Protein AF-A0A061H1B3-F1 (afdb_monomer)

Radius of gyration: 16.64 Å; Cα contacts (8 Å, |Δi|>4): 171; chains: 1; bounding box: 38×41×40 Å

Organism: NCBI:txid1277687

Foldseek 3Di:
DAAEQAAWLFLVSLVVQLVQLLVLCVVPPPDPSSDYHYLYDFLVQCVCLAPPNHDPVCVQLVPQKAFDDPVRLVSLVVCLVCLVVRPSDDPVRSVVSNVRSVSCNVSRIIGGLVSQQSNQVVNVVVVDPPDDPDPDDDGGPRVSSVVSVVVVVVVD

Sequence (156 aa):
MRVLALVDGDPFGIDIWRTYQRQLYAALGDQELGRIEWLGLRPDDYRAALPGRGDPGLVEERRGLLPLSHAERQKAVKLLRGLDDEEHMSEPQRRDVRLQLSKLLLCGHKAEIEWLEDAGPVLERHGDDHGEEGGGEGGGLVGYLRARMMRRRGDA

Solvent-accessible surface area (backbone atoms only — not comparable to full-atom values): 9050 Å² total; per-residue (Å²): 117,85,44,75,39,78,33,33,25,44,54,62,30,52,47,51,54,51,50,52,29,45,52,37,22,74,75,57,44,93,43,83,69,27,52,61,45,83,67,33,53,46,58,76,77,53,45,61,47,36,90,96,67,42,66,87,87,47,66,74,56,37,63,61,60,41,72,59,49,72,68,47,51,52,47,33,54,53,52,59,72,54,45,87,77,43,80,75,48,55,71,70,54,46,51,50,52,48,51,49,47,51,44,32,66,71,70,40,46,29,36,50,63,70,32,30,67,73,36,27,73,62,62,52,70,78,67,58,94,63,92,70,97,71,90,76,91,42,71,14,56,65,30,52,51,50,52,60,57,50,63,61,60,75,80,109

pLDDT: mean 79.54, std 17.95, range [36.47, 98.25]

Mean predicted aligned error: 8.48 Å

Secondary structure (DSSP, 8-state):
--EEE---BSHHHHHHHHHHHHHHHHHHTTSGGG-EEE-S--TTTTGGGSTTTS-TT-SGGGTTEEEPPHHHHHHHHHHHHTSTT-TTS-HHHHHHHHHHHHHHHHH-EEE-TTHHHH-HHHHHTTT-SS-----SS-TTHHHHHHHHHHHTTTT-

InterPro domains:
  IPR002815 Spo11/DNA topoisomerase VI subunit A [PTHR10848] (1-119)
  IPR034136 Topoisomerase 6 subunit A/Spo11, TOPRIM domain [PF21180] (3-118)
  IPR036078 Spo11/DNA topoisomerase VI subunit A superfamily [SSF56726] (3-120)

Nearest PDB structures (foldseek):
  2q9q-assembly2_F  TM=3.361E-01  e=1.026E+00  Homo sapiens
  2e9x-assembly1_D  TM=3.377E-01  e=9.121E-01  Homo sapiens

Structure (mmCIF, N/CA/C/O backbone):
data_AF-A0A061H1B3-F1
#
_entry.id   AF-A0A061H1B3-F1
#
loop_
_atom_site.group_PDB
_atom_site.id
_atom_site.type_symbol
_atom_site.label_atom_id
_atom_site.label_alt_id
_atom_site.label_comp_id
_atom_site.label_asym_id
_atom_site.label_entity_id
_atom_site.label_seq_id
_atom_site.pdbx_PDB_ins_code
_atom_site.Cartn_x
_atom_site.Cartn_y
_atom_site.Cartn_z
_atom_site.occupancy
_atom_site.B_iso_or_equiv
_atom_site.auth_seq_id
_atom_site.auth_comp_id
_atom_site.auth_asym_id
_atom_site.auth_atom_id
_atom_site.pdbx_PDB_model_num
ATOM 1 N N . MET A 1 1 ? -12.569 -16.747 10.856 1.00 67.19 1 MET A N 1
ATOM 2 C CA . MET A 1 1 ? -12.505 -16.469 9.406 1.00 67.19 1 MET A CA 1
ATOM 3 C C . MET A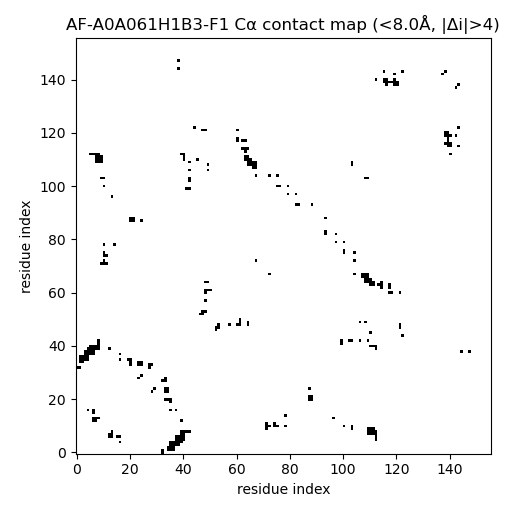 1 1 ? -11.395 -15.461 9.184 1.00 67.19 1 MET A C 1
ATOM 5 O O . MET A 1 1 ? -11.354 -14.488 9.920 1.00 67.19 1 MET A O 1
ATOM 9 N N . ARG A 1 2 ? -10.479 -15.716 8.245 1.00 76.06 2 ARG A N 1
ATOM 10 C CA . ARG A 1 2 ? -9.451 -14.741 7.859 1.00 76.06 2 ARG A CA 1
ATOM 11 C C . ARG A 1 2 ? -9.914 -14.011 6.609 1.00 76.06 2 ARG A C 1
ATOM 13 O O . ARG A 1 2 ? -10.384 -14.662 5.678 1.00 76.06 2 ARG A O 1
ATOM 20 N N . VAL A 1 3 ? -9.780 -12.691 6.601 1.00 85.56 3 VAL A N 1
ATOM 21 C CA . VAL A 1 3 ? -10.078 -11.858 5.435 1.00 85.56 3 VAL A CA 1
ATOM 22 C C . VAL A 1 3 ? -8.757 -11.338 4.893 1.00 85.56 3 VAL A C 1
ATOM 24 O O . VAL A 1 3 ? -7.964 -10.763 5.635 1.00 85.56 3 VAL A O 1
ATOM 27 N N . LEU A 1 4 ? -8.506 -11.571 3.609 1.00 89.12 4 LEU A N 1
ATOM 28 C CA . LEU A 1 4 ? -7.301 -11.119 2.921 1.00 89.12 4 LEU A CA 1
ATOM 29 C C . LEU A 1 4 ? -7.699 -10.046 1.909 1.00 89.12 4 LEU A C 1
ATOM 31 O O . LEU A 1 4 ? -8.663 -10.232 1.170 1.00 89.12 4 LEU A O 1
ATOM 35 N N . ALA A 1 5 ? -6.955 -8.945 1.864 1.00 92.06 5 ALA A N 1
ATOM 36 C CA . ALA A 1 5 ? -7.165 -7.878 0.893 1.00 92.06 5 ALA A CA 1
ATOM 37 C C . ALA A 1 5 ? -6.043 -7.864 -0.144 1.00 92.06 5 ALA A C 1
ATOM 39 O O . ALA A 1 5 ? -4.897 -7.542 0.180 1.00 92.06 5 ALA A O 1
ATOM 40 N N . LEU A 1 6 ? -6.393 -8.183 -1.387 1.00 93.50 6 LEU A N 1
ATOM 41 C CA . LEU A 1 6 ? -5.575 -7.937 -2.569 1.00 93.50 6 LEU A CA 1
ATOM 42 C C . LEU A 1 6 ? -5.984 -6.569 -3.132 1.00 93.50 6 LEU A C 1
ATOM 44 O O . LEU A 1 6 ? -7.145 -6.376 -3.477 1.00 93.50 6 LEU A O 1
ATOM 48 N N . VAL A 1 7 ? -5.051 -5.620 -3.136 1.00 94.94 7 VAL A N 1
ATOM 49 C CA . VAL A 1 7 ? -5.246 -4.231 -3.587 1.00 94.94 7 VAL A CA 1
ATOM 50 C C . VAL A 1 7 ? -4.014 -3.767 -4.362 1.00 94.94 7 VAL A C 1
ATOM 52 O O . VAL A 1 7 ? -2.931 -4.340 -4.179 1.00 94.94 7 VAL A O 1
ATOM 55 N N . ASP A 1 8 ? -4.186 -2.731 -5.178 1.00 95.19 8 ASP A N 1
ATOM 56 C CA . ASP A 1 8 ? -3.110 -2.104 -5.944 1.00 95.19 8 ASP A CA 1
ATOM 57 C C . ASP A 1 8 ? -2.003 -1.550 -5.041 1.00 95.19 8 ASP A C 1
ATOM 59 O O . ASP A 1 8 ? -2.209 -1.198 -3.871 1.00 95.19 8 ASP A O 1
ATOM 63 N N . GLY A 1 9 ? -0.804 -1.461 -5.610 1.00 94.75 9 GLY A N 1
ATOM 64 C CA . GLY A 1 9 ? 0.395 -0.915 -4.988 1.00 94.75 9 GLY A CA 1
ATOM 65 C C . GLY A 1 9 ? 0.406 0.606 -5.050 1.00 94.75 9 GLY A C 1
ATOM 66 O O . GLY A 1 9 ? 1.357 1.200 -5.560 1.00 94.75 9 GLY A O 1
ATOM 67 N N . ASP A 1 10 ? -0.661 1.241 -4.571 1.00 96.94 10 ASP A N 1
ATOM 68 C CA . ASP A 1 10 ? -0.843 2.685 -4.628 1.00 96.94 10 ASP A CA 1
ATOM 69 C C . ASP A 1 10 ? -1.548 3.247 -3.371 1.00 96.94 10 ASP A C 1
ATOM 71 O O . ASP A 1 10 ? -1.994 2.501 -2.490 1.00 96.94 10 ASP A O 1
ATOM 75 N N . PRO A 1 11 ? -1.626 4.582 -3.215 1.00 97.88 11 PRO A N 1
ATOM 76 C CA . PRO A 1 11 ? -2.266 5.183 -2.046 1.00 97.88 11 PRO A CA 1
ATOM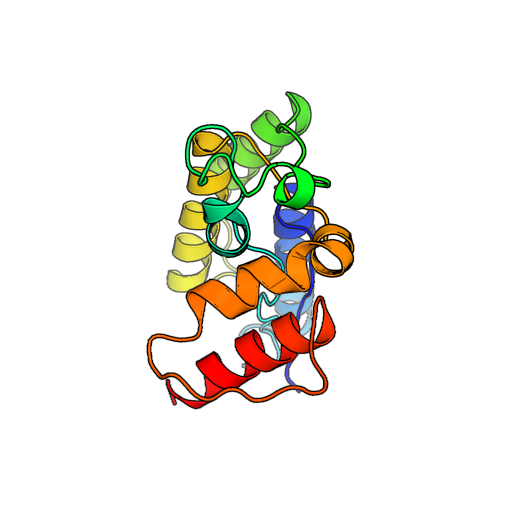 77 C C . PRO A 1 11 ? -3.773 4.901 -1.935 1.00 97.88 11 PRO A C 1
ATOM 79 O O . PRO A 1 11 ? -4.309 4.960 -0.827 1.00 97.88 11 PRO A O 1
ATOM 82 N N . PHE A 1 12 ? -4.468 4.630 -3.041 1.00 97.38 12 PHE A N 1
ATOM 83 C CA . PHE A 1 12 ? -5.893 4.305 -3.036 1.00 97.38 12 PHE A CA 1
ATOM 84 C C . PHE A 1 12 ? -6.133 2.859 -2.601 1.00 97.38 12 PHE A C 1
ATOM 86 O O . PHE A 1 12 ? -6.989 2.644 -1.744 1.00 97.38 12 PHE A O 1
ATOM 93 N N . GLY A 1 13 ? -5.335 1.899 -3.068 1.00 96.62 13 GLY A N 1
ATOM 94 C CA . GLY A 1 13 ? -5.363 0.513 -2.600 1.00 96.62 13 GLY A CA 1
ATOM 95 C C . GLY A 1 13 ? -5.155 0.415 -1.085 1.00 96.62 13 GLY A C 1
ATOM 96 O O . GLY A 1 13 ? -5.921 -0.250 -0.380 1.00 96.62 13 GLY A O 1
ATOM 97 N N . ILE A 1 14 ? -4.196 1.179 -0.550 1.00 95.75 14 ILE A N 1
ATOM 98 C CA . ILE A 1 14 ? -3.970 1.297 0.901 1.00 95.75 14 ILE A CA 1
ATOM 99 C C . ILE A 1 14 ? -5.204 1.857 1.621 1.00 95.75 14 ILE A C 1
ATOM 101 O O . ILE A 1 14 ? -5.581 1.361 2.684 1.00 95.75 14 ILE A O 1
ATOM 105 N N . ASP A 1 15 ? -5.832 2.895 1.071 1.00 96.62 15 ASP A N 1
ATOM 106 C CA . ASP A 1 15 ? -7.018 3.517 1.667 1.00 96.62 15 ASP A CA 1
ATOM 107 C C . ASP A 1 15 ? -8.253 2.606 1.630 1.00 96.62 15 ASP A C 1
ATOM 109 O O . ASP A 1 15 ? -9.042 2.604 2.578 1.00 96.62 15 ASP A O 1
ATOM 113 N N . ILE A 1 16 ? -8.401 1.796 0.577 1.00 95.81 16 ILE A N 1
ATOM 114 C CA . ILE A 1 16 ? -9.434 0.760 0.476 1.00 95.81 16 ILE A CA 1
ATOM 115 C C . ILE A 1 16 ? -9.250 -0.244 1.613 1.00 95.81 16 ILE A C 1
ATOM 117 O O . ILE A 1 16 ? -10.173 -0.437 2.408 1.00 95.81 16 ILE A O 1
ATOM 121 N N . TRP A 1 17 ? -8.053 -0.824 1.752 1.00 94.81 17 TRP A N 1
ATOM 122 C CA . TRP A 1 17 ? -7.762 -1.771 2.833 1.00 94.81 17 TRP A CA 1
ATOM 123 C C . TRP A 1 17 ? -8.037 -1.160 4.216 1.00 94.81 17 TRP A C 1
ATOM 125 O O . TRP A 1 17 ? -8.751 -1.763 5.021 1.00 94.81 17 TRP A O 1
ATOM 135 N N . ARG A 1 18 ? -7.560 0.068 4.468 1.00 93.06 18 ARG A N 1
ATOM 136 C CA . ARG A 1 18 ? -7.817 0.801 5.723 1.00 93.06 18 ARG A CA 1
ATOM 137 C C . ARG A 1 18 ? -9.304 1.009 5.979 1.00 93.06 18 ARG A C 1
ATOM 139 O O . ARG A 1 18 ? -9.773 0.835 7.098 1.00 93.06 18 ARG A O 1
ATOM 146 N N . THR A 1 19 ? -10.057 1.390 4.952 1.00 93.62 19 THR A N 1
ATOM 147 C CA . THR A 1 19 ? -11.490 1.662 5.085 1.00 93.62 19 THR A CA 1
ATOM 148 C C . THR A 1 19 ? -12.257 0.405 5.469 1.00 93.62 19 THR A C 1
ATOM 150 O O . THR A 1 19 ? -13.073 0.461 6.390 1.00 93.62 19 THR A O 1
ATOM 153 N N . TYR A 1 20 ? -11.962 -0.730 4.835 1.00 91.62 20 TYR A N 1
ATOM 154 C CA . TYR A 1 20 ? -12.569 -2.004 5.215 1.00 91.62 20 TYR A CA 1
ATOM 155 C C . TYR A 1 20 ? -12.128 -2.456 6.611 1.00 91.62 20 TYR A C 1
ATOM 157 O O . TYR A 1 20 ? -12.967 -2.910 7.385 1.00 91.62 20 TYR A O 1
ATOM 165 N N . GLN A 1 21 ? -10.854 -2.275 6.973 1.00 90.38 21 GLN A N 1
ATOM 166 C CA . GLN A 1 21 ? -10.358 -2.579 8.318 1.00 90.38 21 GLN A CA 1
ATOM 167 C C . GLN A 1 21 ? -11.116 -1.767 9.383 1.00 90.38 21 GLN A C 1
ATOM 169 O O . GLN A 1 21 ? -11.567 -2.330 10.380 1.00 90.38 21 GLN A O 1
ATOM 174 N N . ARG A 1 22 ? -11.325 -0.465 9.149 1.00 90.56 22 ARG A N 1
ATOM 175 C CA . ARG A 1 22 ? -12.107 0.415 10.031 1.00 90.56 22 ARG A CA 1
ATOM 176 C C . ARG A 1 22 ? -13.557 -0.036 10.166 1.00 90.56 22 ARG A C 1
ATOM 178 O O . ARG A 1 22 ? -14.087 -0.064 11.271 1.00 90.56 22 ARG A O 1
ATOM 185 N N . GLN A 1 23 ? -14.209 -0.369 9.053 1.00 90.06 23 GLN A N 1
ATOM 186 C CA . GLN A 1 23 ? -15.605 -0.818 9.060 1.00 90.06 23 GLN A CA 1
ATOM 187 C C . GLN A 1 23 ? -15.767 -2.158 9.778 1.00 90.06 23 GLN A C 1
ATOM 189 O O . GLN A 1 23 ? -16.705 -2.329 10.554 1.00 90.06 23 GLN A O 1
ATOM 194 N N . LEU A 1 24 ? -14.836 -3.087 9.560 1.00 87.31 24 LEU A N 1
ATOM 195 C CA . LEU A 1 24 ? -14.852 -4.385 10.217 1.00 87.31 24 LEU A CA 1
ATOM 196 C C . LEU A 1 24 ? -14.623 -4.247 11.727 1.00 87.31 24 LEU A C 1
ATOM 198 O O . LEU A 1 24 ? -15.355 -4.851 12.506 1.00 87.31 24 LEU A O 1
ATOM 202 N N . TYR A 1 25 ? -13.679 -3.395 12.138 1.00 85.56 25 TYR A N 1
ATOM 203 C CA . TYR A 1 25 ? -13.473 -3.047 13.545 1.00 85.56 25 TYR A CA 1
ATOM 204 C C . TYR A 1 25 ? -14.723 -2.412 14.168 1.00 85.56 25 TYR A C 1
ATOM 206 O O . TYR A 1 25 ? -15.131 -2.798 15.257 1.00 85.56 25 TYR A O 1
ATOM 214 N N . ALA A 1 26 ? -15.390 -1.490 13.467 1.00 87.62 26 ALA A N 1
ATOM 215 C CA . ALA A 1 26 ? -16.629 -0.885 13.956 1.00 87.62 26 ALA A CA 1
ATOM 216 C C . ALA A 1 26 ? -17.767 -1.911 14.129 1.00 87.62 26 ALA A C 1
ATOM 218 O O . ALA A 1 26 ? -18.591 -1.763 15.028 1.00 87.62 26 ALA A O 1
ATOM 219 N N . ALA A 1 27 ? -17.815 -2.946 13.286 1.00 87.06 27 ALA A N 1
ATOM 220 C CA . ALA A 1 27 ? -18.842 -3.983 13.340 1.00 87.06 27 ALA A CA 1
ATOM 221 C C . ALA A 1 27 ? -18.562 -5.076 14.388 1.00 87.06 27 ALA A C 1
ATOM 223 O O . ALA A 1 27 ? -19.503 -5.597 14.984 1.00 87.06 27 ALA A O 1
ATOM 224 N N . LEU A 1 28 ? -17.294 -5.450 14.588 1.00 84.81 28 LEU A N 1
ATOM 225 C CA . LEU A 1 28 ? -16.898 -6.628 15.376 1.00 84.81 28 LEU A CA 1
ATOM 226 C C . LEU A 1 28 ? -16.081 -6.299 16.638 1.00 84.81 28 LEU A C 1
ATOM 228 O O . LEU A 1 28 ? -15.807 -7.193 17.439 1.00 84.81 28 LEU A O 1
ATOM 232 N N . GLY A 1 29 ? -15.691 -5.039 16.831 1.00 80.38 29 GLY A N 1
ATOM 233 C CA . GLY A 1 29 ? -14.771 -4.617 17.886 1.00 80.38 29 GLY A CA 1
ATOM 234 C C . GLY A 1 29 ? -13.357 -5.181 17.703 1.00 80.38 29 GLY A C 1
ATOM 235 O O . GLY A 1 29 ? -12.938 -5.522 16.597 1.00 80.38 29 GLY A O 1
ATOM 236 N N . ASP A 1 30 ? -12.624 -5.316 18.810 1.00 71.56 30 ASP A N 1
ATOM 237 C CA . ASP A 1 30 ? -11.245 -5.841 18.846 1.00 71.56 30 ASP A CA 1
ATOM 238 C C . ASP A 1 30 ? -11.175 -7.383 18.894 1.00 71.56 30 ASP A C 1
ATOM 240 O O . ASP A 1 30 ? -10.263 -7.985 19.458 1.00 71.56 30 ASP A O 1
ATOM 244 N N . GLN A 1 31 ? -12.170 -8.071 18.331 1.00 68.75 31 GLN A N 1
ATOM 245 C CA . GLN A 1 31 ? -12.091 -9.524 18.184 1.00 68.75 31 GLN A CA 1
ATOM 246 C C . GLN A 1 31 ? -11.065 -9.885 17.098 1.00 68.75 31 GLN A C 1
ATOM 248 O O . GLN A 1 31 ? -10.937 -9.177 16.102 1.00 68.75 31 GLN A O 1
ATOM 253 N N . GLU A 1 32 ? -10.374 -11.027 17.219 1.00 62.38 32 GLU A N 1
ATOM 254 C CA . GLU A 1 32 ? -9.425 -11.499 16.186 1.00 62.38 32 GLU A CA 1
ATOM 255 C C . GLU A 1 32 ? -10.057 -11.621 14.786 1.00 62.38 32 GLU A C 1
ATOM 257 O O . GLU A 1 32 ? -9.369 -11.494 13.774 1.00 62.38 32 GLU A O 1
ATOM 262 N N . LEU A 1 33 ? -11.378 -11.814 14.720 1.00 57.03 33 LEU A N 1
ATOM 263 C CA . LEU A 1 33 ? -12.165 -11.816 13.482 1.00 57.03 33 LEU A CA 1
ATOM 264 C C . LEU A 1 33 ? -12.211 -10.446 12.778 1.00 57.03 33 LEU A C 1
ATOM 266 O O . LEU A 1 33 ? -12.620 -10.378 11.622 1.00 57.03 33 LEU A O 1
ATOM 270 N N . GLY A 1 34 ? -11.786 -9.376 13.451 1.00 59.78 34 GLY A N 1
ATOM 271 C CA . GLY A 1 34 ? -11.806 -7.993 12.984 1.00 59.78 34 GLY A CA 1
ATOM 272 C C . GLY A 1 34 ? -10.588 -7.563 12.164 1.00 59.78 34 GLY A C 1
ATOM 273 O O . GLY A 1 34 ? -10.447 -6.375 11.881 1.00 59.78 34 GLY A O 1
ATOM 274 N N . ARG A 1 35 ? -9.679 -8.476 11.797 1.00 77.44 35 ARG A N 1
ATOM 275 C CA . ARG A 1 35 ? -8.429 -8.132 11.097 1.00 77.44 35 ARG A CA 1
ATOM 276 C C . ARG A 1 35 ? -8.442 -8.587 9.642 1.00 77.44 35 ARG A C 1
ATOM 278 O O . ARG A 1 35 ? -8.539 -9.774 9.337 1.00 77.44 35 ARG A O 1
ATOM 285 N N . ILE A 1 36 ? -8.290 -7.616 8.751 1.00 88.06 36 ILE A N 1
ATOM 286 C CA . ILE A 1 36 ? -8.055 -7.811 7.329 1.00 88.06 36 ILE A CA 1
ATOM 287 C C . ILE A 1 36 ? -6.551 -7.800 7.111 1.00 88.06 36 ILE A C 1
ATOM 289 O O . ILE A 1 36 ? -5.873 -6.796 7.340 1.00 88.06 36 ILE A O 1
ATOM 293 N N . GLU A 1 37 ? -6.009 -8.910 6.635 1.00 88.19 37 GLU A N 1
ATOM 294 C CA . GLU A 1 37 ? -4.594 -8.972 6.313 1.00 88.19 37 GLU A CA 1
ATOM 295 C C . GLU A 1 37 ? -4.344 -8.381 4.921 1.00 88.19 37 GLU A C 1
ATOM 297 O O . GLU A 1 37 ? -4.966 -8.772 3.932 1.00 88.19 37 GLU A O 1
ATOM 302 N N . TRP A 1 38 ? -3.385 -7.463 4.823 1.00 90.12 38 TRP A N 1
ATOM 303 C CA . TRP A 1 38 ? -3.013 -6.858 3.549 1.00 90.12 38 TRP A CA 1
ATOM 304 C C . TRP A 1 38 ? -2.128 -7.811 2.732 1.00 90.12 38 TRP A C 1
ATOM 306 O O . TRP A 1 38 ? -0.969 -8.050 3.086 1.00 90.12 38 TRP A O 1
ATOM 316 N N . LEU A 1 39 ? -2.686 -8.372 1.660 1.00 90.06 39 LEU A N 1
ATOM 317 C CA . LEU A 1 39 ? -2.029 -9.255 0.687 1.00 90.06 39 LEU A CA 1
ATOM 318 C C . LEU A 1 39 ? -1.636 -8.535 -0.613 1.00 90.06 39 LEU A C 1
ATOM 320 O O . LEU A 1 39 ? -0.833 -9.065 -1.365 1.00 90.06 39 LEU A O 1
ATOM 324 N N . GLY A 1 40 ? -2.213 -7.358 -0.854 1.00 88.06 40 GLY A N 1
ATOM 325 C CA . GLY A 1 40 ? -1.939 -6.483 -1.989 1.00 88.06 40 GLY A CA 1
ATOM 326 C C . GLY A 1 40 ? -0.474 -6.129 -2.215 1.00 88.06 40 GLY A C 1
ATOM 327 O O . GLY A 1 40 ? 0.376 -6.306 -1.335 1.00 88.06 40 GLY A O 1
ATOM 328 N N . LEU A 1 41 ? -0.233 -5.581 -3.404 1.00 91.06 41 LEU A N 1
ATOM 329 C CA . LEU A 1 41 ? 1.082 -5.183 -3.883 1.00 91.06 41 LEU A CA 1
ATOM 330 C C . LEU A 1 41 ? 1.735 -4.178 -2.938 1.00 91.06 41 LEU A C 1
ATOM 332 O O . LEU A 1 41 ? 1.117 -3.222 -2.461 1.00 91.06 41 LEU A O 1
ATOM 336 N N . ARG A 1 42 ? 3.025 -4.384 -2.690 1.00 91.94 42 ARG A N 1
ATOM 337 C CA . ARG A 1 42 ? 3.857 -3.478 -1.900 1.00 91.94 42 ARG A CA 1
ATOM 338 C C . ARG A 1 42 ? 4.973 -2.912 -2.765 1.00 91.94 42 ARG A C 1
ATOM 340 O O . ARG A 1 42 ? 5.485 -3.623 -3.623 1.00 91.94 42 ARG A O 1
ATOM 347 N N . PRO A 1 43 ? 5.444 -1.686 -2.485 1.00 91.06 43 PRO A N 1
ATOM 348 C CA . PRO A 1 43 ? 6.605 -1.100 -3.149 1.00 91.06 43 PRO A CA 1
ATOM 349 C C . PRO A 1 43 ? 7.830 -2.004 -3.268 1.00 91.06 43 PRO A C 1
ATOM 351 O O . PRO A 1 43 ? 8.568 -1.894 -4.240 1.00 91.06 43 PRO A O 1
ATOM 354 N N . ASP A 1 44 ? 8.069 -2.885 -2.293 1.00 88.50 44 ASP A N 1
ATOM 355 C CA . ASP A 1 44 ? 9.186 -3.831 -2.358 1.00 88.50 44 ASP A CA 1
ATOM 356 C C . ASP A 1 44 ? 8.989 -4.920 -3.422 1.00 88.50 44 ASP A C 1
ATOM 358 O O . ASP A 1 44 ? 9.980 -5.388 -3.976 1.00 88.50 44 ASP A O 1
ATOM 362 N N . ASP A 1 45 ? 7.743 -5.288 -3.737 1.00 85.81 45 ASP A N 1
ATOM 363 C CA . ASP A 1 45 ? 7.411 -6.375 -4.665 1.00 85.81 45 ASP A CA 1
ATOM 364 C C . ASP A 1 45 ? 7.769 -6.015 -6.117 1.00 85.81 45 ASP A C 1
ATOM 366 O O . ASP A 1 45 ? 8.146 -6.882 -6.897 1.00 85.81 45 ASP A O 1
ATOM 370 N N . TYR A 1 46 ? 7.716 -4.729 -6.470 1.00 84.00 46 TYR A N 1
ATOM 371 C CA . TYR A 1 46 ? 8.054 -4.227 -7.808 1.00 84.00 46 TYR A CA 1
ATOM 372 C C . TYR A 1 46 ? 9.275 -3.296 -7.813 1.00 84.00 46 TYR A C 1
ATOM 374 O O . TYR A 1 46 ? 9.573 -2.631 -8.807 1.00 84.00 46 TYR A O 1
ATOM 382 N N . ARG A 1 47 ? 10.031 -3.247 -6.707 1.00 84.25 47 ARG A N 1
ATOM 383 C CA . ARG A 1 47 ? 11.203 -2.368 -6.568 1.00 84.25 47 ARG A CA 1
ATOM 384 C C . ARG A 1 47 ? 12.282 -2.657 -7.611 1.00 84.25 47 ARG A C 1
ATOM 386 O O . ARG A 1 47 ? 12.928 -1.717 -8.075 1.00 84.25 47 ARG A O 1
ATOM 393 N N . ALA A 1 48 ? 12.501 -3.929 -7.943 1.00 78.38 48 ALA A N 1
ATOM 394 C CA . ALA A 1 48 ? 13.501 -4.350 -8.926 1.00 78.38 48 ALA A CA 1
ATOM 395 C C . ALA A 1 48 ? 13.167 -3.853 -10.345 1.00 78.38 48 ALA A C 1
ATOM 397 O O . ALA A 1 48 ? 14.069 -3.527 -11.114 1.00 78.38 48 ALA A O 1
ATOM 398 N N . ALA A 1 49 ? 11.875 -3.697 -10.646 1.00 77.94 49 ALA A N 1
ATOM 399 C CA . ALA A 1 49 ? 11.381 -3.187 -11.920 1.00 77.94 49 ALA A CA 1
ATOM 400 C C . ALA A 1 49 ? 11.406 -1.644 -12.014 1.00 77.94 49 ALA A C 1
ATOM 402 O O . ALA A 1 49 ? 11.096 -1.081 -13.065 1.00 77.94 49 ALA A O 1
ATOM 403 N N . LEU A 1 50 ? 11.798 -0.918 -10.955 1.00 78.81 50 LEU A N 1
ATOM 404 C CA . LEU A 1 50 ? 11.809 0.548 -10.980 1.00 78.81 50 LEU A CA 1
ATOM 405 C C . LEU A 1 50 ? 12.836 1.119 -11.985 1.00 78.81 50 LEU A C 1
ATOM 407 O O . LEU A 1 50 ? 13.975 0.635 -12.076 1.00 78.81 50 LEU A O 1
ATOM 411 N N . PRO A 1 51 ? 12.495 2.218 -12.690 1.00 70.00 51 PRO A N 1
ATOM 412 C CA . PRO A 1 51 ? 13.425 2.902 -13.582 1.00 70.00 51 PRO A CA 1
ATOM 413 C C . PRO A 1 51 ? 14.714 3.325 -12.867 1.00 70.00 51 PRO A C 1
ATOM 415 O O . PRO A 1 51 ? 14.682 3.886 -11.773 1.00 70.00 51 PRO A O 1
ATOM 418 N N . GLY A 1 52 ? 15.866 3.056 -13.488 1.00 69.69 52 GLY A N 1
ATOM 419 C CA . GLY A 1 52 ? 17.181 3.433 -12.951 1.00 69.69 52 GLY A CA 1
ATOM 420 C C . GLY A 1 52 ? 17.701 2.554 -11.808 1.00 69.69 52 GLY A C 1
ATOM 421 O O . GLY A 1 52 ? 18.775 2.835 -11.282 1.00 69.69 52 GLY A O 1
ATOM 422 N N . ARG A 1 53 ? 16.969 1.498 -11.423 1.00 64.81 53 ARG A N 1
ATOM 423 C CA . ARG A 1 53 ? 17.425 0.493 -10.445 1.00 64.81 53 ARG A CA 1
ATOM 424 C C . ARG A 1 53 ? 17.475 -0.943 -10.975 1.00 64.81 53 ARG A C 1
ATOM 426 O O . ARG A 1 53 ? 18.025 -1.790 -10.282 1.00 64.81 53 ARG A O 1
ATOM 433 N N . GLY A 1 54 ? 16.938 -1.198 -12.167 1.00 57.50 54 GLY A N 1
ATOM 434 C CA . GLY A 1 54 ? 16.971 -2.510 -12.820 1.00 57.50 54 GLY A CA 1
ATOM 435 C C . GLY A 1 54 ? 18.121 -2.674 -13.816 1.00 57.50 54 GLY A C 1
ATOM 436 O O . GLY A 1 54 ? 18.616 -1.688 -14.372 1.00 57.50 54 GLY A O 1
ATOM 437 N N . ASP A 1 55 ? 18.494 -3.929 -14.061 1.00 56.12 55 ASP A N 1
ATOM 438 C CA . ASP A 1 55 ? 19.356 -4.342 -15.169 1.00 56.12 55 ASP A CA 1
ATOM 439 C C . ASP A 1 55 ? 18.757 -3.830 -16.505 1.00 56.12 55 ASP A C 1
ATOM 441 O O . ASP A 1 55 ? 17.545 -3.955 -16.722 1.00 56.12 55 ASP A O 1
ATOM 445 N N . PRO A 1 56 ? 19.546 -3.193 -17.393 1.00 55.06 56 PRO A N 1
ATOM 446 C CA . PRO A 1 56 ? 19.084 -2.754 -18.711 1.00 55.06 56 PRO A CA 1
ATOM 447 C C . PRO A 1 56 ? 18.467 -3.865 -19.583 1.00 55.06 56 PRO A C 1
ATOM 449 O O . PRO A 1 56 ? 17.792 -3.531 -20.554 1.00 55.06 56 PRO A O 1
ATOM 452 N N . GLY A 1 57 ? 18.623 -5.150 -19.244 1.00 54.66 57 GLY A N 1
ATOM 453 C CA . GLY A 1 57 ? 17.895 -6.261 -19.873 1.00 54.66 57 GLY A CA 1
ATOM 454 C C . GLY A 1 57 ? 16.397 -6.356 -19.529 1.00 54.66 57 GLY A C 1
ATOM 455 O O . GLY A 1 57 ? 15.666 -7.064 -20.213 1.00 54.66 57 GLY A O 1
ATOM 456 N N . LEU A 1 58 ? 15.910 -5.623 -18.520 1.00 56.44 58 LEU A N 1
ATOM 457 C CA . LEU A 1 58 ? 14.555 -5.755 -17.950 1.00 56.44 58 LEU A CA 1
ATOM 458 C C . LEU A 1 58 ? 13.560 -4.703 -18.481 1.00 56.44 58 LEU A C 1
ATOM 460 O O . LEU A 1 58 ? 12.631 -4.284 -17.794 1.00 56.44 58 LEU A O 1
ATOM 464 N N . VAL A 1 59 ? 13.769 -4.195 -19.698 1.00 53.91 59 VAL A N 1
ATOM 465 C CA . VAL A 1 59 ? 12.973 -3.082 -20.256 1.00 53.91 59 VAL A CA 1
ATOM 466 C C . VAL A 1 59 ? 11.503 -3.463 -20.471 1.00 53.91 59 VAL A C 1
ATOM 468 O O . VAL A 1 59 ? 10.632 -2.620 -20.261 1.00 53.91 59 VAL A O 1
ATOM 471 N N . GLU A 1 60 ? 11.206 -4.717 -20.831 1.00 54.06 60 GLU A N 1
ATOM 472 C CA . GLU A 1 60 ? 9.818 -5.199 -20.922 1.00 54.06 60 GLU A CA 1
ATOM 473 C C . GLU A 1 60 ? 9.151 -5.329 -19.546 1.00 54.06 60 GLU A C 1
ATOM 475 O O . GLU A 1 60 ? 7.958 -5.075 -19.422 1.00 54.06 60 GLU A O 1
ATOM 480 N N . GLU A 1 61 ? 9.932 -5.588 -18.496 1.00 56.47 61 GLU A N 1
ATOM 481 C CA . GLU A 1 61 ? 9.473 -5.786 -17.112 1.00 56.47 61 GLU A CA 1
ATOM 482 C C . GLU A 1 61 ? 9.041 -4.476 -16.421 1.00 56.47 61 GLU A C 1
ATOM 484 O O . GLU A 1 61 ? 8.470 -4.481 -15.330 1.00 56.47 61 GLU A O 1
ATOM 489 N N . ARG A 1 62 ? 9.288 -3.329 -17.070 1.00 61.56 62 ARG A N 1
ATOM 490 C CA . ARG A 1 62 ? 8.779 -2.012 -16.653 1.00 61.56 62 ARG A CA 1
ATOM 491 C C . ARG A 1 62 ? 7.366 -1.728 -17.156 1.00 61.56 62 ARG A C 1
ATOM 493 O O . ARG A 1 62 ? 6.783 -0.720 -16.745 1.00 61.56 62 ARG A O 1
ATOM 500 N N . ARG A 1 63 ? 6.827 -2.543 -18.074 1.00 63.84 63 ARG A N 1
ATOM 501 C CA . ARG A 1 63 ? 5.450 -2.371 -18.556 1.00 63.84 63 ARG A CA 1
ATOM 502 C C . ARG A 1 63 ? 4.505 -2.517 -17.362 1.00 63.84 63 ARG A C 1
ATOM 504 O O . ARG A 1 63 ? 4.636 -3.441 -16.575 1.00 63.84 63 ARG A O 1
ATOM 511 N N . GLY A 1 64 ? 3.624 -1.536 -17.181 1.00 74.56 64 GLY A N 1
ATOM 512 C CA . GLY A 1 64 ? 2.632 -1.522 -16.101 1.00 74.56 64 GLY A CA 1
ATOM 513 C C . GLY A 1 64 ? 3.020 -0.755 -14.829 1.00 74.56 64 GLY A C 1
ATOM 514 O O . GLY A 1 64 ? 2.134 -0.474 -14.026 1.00 74.56 64 GLY A O 1
ATOM 515 N N . LEU A 1 65 ? 4.280 -0.324 -14.652 1.00 87.88 65 LEU A N 1
ATOM 516 C CA . LEU A 1 65 ? 4.612 0.620 -13.575 1.00 87.88 65 LEU A CA 1
ATOM 517 C C . LEU A 1 65 ? 4.274 2.051 -13.981 1.00 87.88 65 LEU A C 1
ATOM 519 O O . LEU A 1 65 ? 4.767 2.569 -14.986 1.00 87.88 65 LEU A O 1
ATOM 523 N N . LEU A 1 66 ? 3.470 2.716 -13.158 1.00 91.00 66 LEU A N 1
ATOM 524 C CA . LEU A 1 66 ? 2.975 4.059 -13.436 1.00 91.00 66 LEU A CA 1
ATOM 525 C C . LEU A 1 66 ? 3.610 5.070 -12.477 1.00 91.00 66 LEU A C 1
ATOM 527 O O . LEU A 1 66 ? 3.747 4.786 -11.285 1.00 91.00 66 LEU A O 1
ATOM 531 N N . PRO A 1 67 ? 4.012 6.264 -12.943 1.00 93.69 67 PRO A N 1
ATOM 532 C CA . PRO A 1 67 ? 4.459 7.316 -12.044 1.00 93.69 67 PRO A CA 1
ATOM 533 C C . PRO A 1 67 ? 3.297 7.778 -11.159 1.00 93.69 67 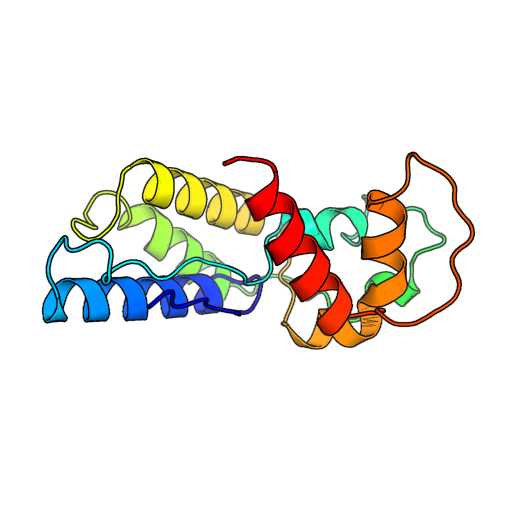PRO A C 1
ATOM 535 O O . PRO A 1 67 ? 2.171 7.934 -11.627 1.00 93.69 67 PRO A O 1
ATOM 538 N N . LEU A 1 68 ? 3.582 8.071 -9.889 1.00 95.94 68 LEU A N 1
ATOM 539 C CA . LEU A 1 68 ? 2.589 8.658 -8.993 1.00 95.94 68 LEU A CA 1
ATOM 540 C C . LEU A 1 68 ? 2.207 10.059 -9.472 1.00 95.94 68 LEU A C 1
ATOM 542 O O . LEU A 1 68 ? 3.047 10.974 -9.500 1.00 95.94 68 LEU A O 1
ATOM 546 N N . SER A 1 69 ? 0.922 10.231 -9.751 1.00 97.06 69 SER A N 1
ATOM 547 C CA . SER A 1 69 ? 0.293 11.511 -10.045 1.00 97.06 69 SER A CA 1
ATOM 548 C C . SER A 1 69 ? 0.357 12.465 -8.847 1.00 97.06 69 SER A C 1
ATOM 550 O O . SER A 1 69 ? 0.605 12.083 -7.697 1.00 97.06 69 SER A O 1
ATOM 552 N N . HIS A 1 70 ? 0.099 13.750 -9.101 1.00 97.38 70 HIS A N 1
ATOM 553 C CA . HIS A 1 70 ? 0.034 14.746 -8.033 1.00 97.38 70 HIS A CA 1
ATOM 554 C C . HIS A 1 70 ? -1.053 14.414 -6.997 1.00 97.38 70 HIS A C 1
ATOM 556 O O . HIS A 1 70 ? -0.803 14.504 -5.794 1.00 97.38 70 HIS A O 1
ATOM 562 N N . ALA A 1 71 ? -2.229 13.977 -7.457 1.00 97.62 71 ALA A N 1
ATOM 563 C CA . ALA A 1 71 ? -3.350 13.618 -6.594 1.00 97.62 71 ALA A CA 1
ATOM 564 C C . ALA A 1 71 ? -3.024 12.414 -5.694 1.00 97.62 71 ALA A C 1
ATOM 566 O O . ALA A 1 71 ? -3.308 12.444 -4.497 1.00 97.62 71 ALA A O 1
ATOM 567 N N . GLU A 1 72 ? -2.354 11.389 -6.225 1.00 98.19 72 GLU A N 1
ATOM 568 C CA . GLU A 1 72 ? -1.927 10.220 -5.443 1.00 98.19 72 GLU A CA 1
ATOM 569 C C . GLU A 1 72 ? -0.878 10.593 -4.392 1.00 98.19 72 GLU A C 1
ATOM 571 O O . GLU A 1 72 ? -0.965 10.160 -3.244 1.00 98.19 72 GLU A O 1
ATOM 576 N N . ARG A 1 73 ? 0.079 11.468 -4.728 1.00 98.25 73 ARG A N 1
ATOM 577 C CA . ARG A 1 73 ? 1.052 11.983 -3.747 1.00 98.25 73 ARG A CA 1
ATOM 578 C C . ARG A 1 73 ? 0.359 12.749 -2.625 1.00 98.25 73 ARG A C 1
ATOM 580 O O . ARG A 1 73 ? 0.664 12.527 -1.454 1.00 98.25 73 ARG A O 1
ATOM 587 N N . GLN A 1 74 ? -0.593 13.618 -2.966 1.00 98.19 74 GLN A N 1
ATOM 588 C CA . GLN A 1 74 ? -1.398 14.332 -1.974 1.00 98.19 74 GLN A CA 1
ATOM 589 C C . GLN A 1 74 ? -2.202 13.362 -1.099 1.00 98.19 74 GLN A C 1
ATOM 591 O O . GLN A 1 74 ? -2.238 13.530 0.123 1.00 98.19 74 GLN A O 1
ATOM 596 N N . LYS A 1 75 ? -2.796 12.321 -1.696 1.00 98.00 75 LYS A N 1
ATOM 597 C CA . LYS A 1 75 ? -3.501 11.258 -0.973 1.00 98.00 75 LYS A CA 1
ATOM 598 C C . LYS A 1 75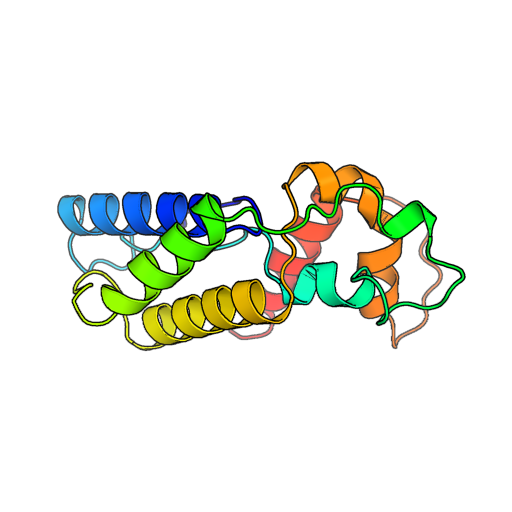 ? -2.566 10.545 -0.001 1.00 98.00 75 LYS A C 1
ATOM 600 O O . LYS A 1 75 ? -2.901 10.464 1.175 1.00 98.00 75 LYS A O 1
ATOM 605 N N . ALA A 1 76 ? -1.381 10.119 -0.437 1.00 98.00 76 ALA A N 1
ATOM 606 C CA . ALA A 1 76 ? -0.397 9.463 0.422 1.00 98.00 76 ALA A CA 1
ATOM 607 C C . ALA A 1 76 ? 0.019 10.340 1.614 1.00 98.00 76 ALA A C 1
ATOM 609 O O . ALA A 1 76 ? 0.036 9.872 2.752 1.00 98.00 76 ALA A O 1
ATOM 610 N N . VAL A 1 77 ? 0.286 11.630 1.381 1.00 98.06 77 VAL A N 1
ATOM 611 C CA . VAL A 1 77 ? 0.614 12.586 2.453 1.00 98.06 77 VAL A CA 1
ATOM 612 C C . VAL A 1 77 ? -0.560 12.770 3.416 1.00 98.06 77 VAL A C 1
ATOM 614 O O . VAL A 1 77 ? -0.358 12.790 4.630 1.00 98.06 77 VAL A O 1
ATOM 617 N N . LYS A 1 78 ? -1.792 12.875 2.905 1.00 97.56 78 LYS A N 1
ATOM 618 C CA . LYS A 1 78 ? -2.996 12.959 3.743 1.00 97.56 78 LYS A CA 1
ATOM 619 C C . LYS A 1 78 ? -3.158 11.706 4.604 1.00 97.56 78 LYS A C 1
ATOM 621 O O . LYS A 1 78 ? -3.419 11.828 5.796 1.00 97.56 78 LYS A O 1
ATOM 626 N N . LEU A 1 79 ? -2.973 10.526 4.013 1.00 96.94 79 LEU A N 1
ATOM 627 C CA . LEU A 1 79 ? -3.048 9.254 4.722 1.00 96.94 79 LEU A CA 1
ATOM 628 C C . LEU A 1 79 ? -2.006 9.177 5.834 1.00 96.94 79 LEU A C 1
ATOM 630 O O . LEU A 1 79 ? -2.381 8.791 6.932 1.00 96.94 79 LEU A O 1
ATOM 634 N N . LEU A 1 80 ? -0.758 9.582 5.566 1.00 96.81 80 LEU A N 1
ATOM 635 C CA . LEU A 1 80 ? 0.328 9.620 6.551 1.00 96.81 80 LEU A CA 1
ATOM 636 C C . LEU A 1 80 ? 0.009 10.522 7.747 1.00 96.81 80 LEU A C 1
ATOM 638 O O . LEU A 1 80 ? 0.277 10.134 8.879 1.00 96.81 80 LEU A O 1
ATOM 642 N N . ARG A 1 81 ? -0.557 11.710 7.500 1.00 96.00 81 ARG A N 1
ATOM 643 C CA . ARG A 1 81 ? -0.884 12.683 8.557 1.00 96.00 81 ARG A CA 1
ATOM 644 C C . ARG A 1 81 ? -1.956 12.186 9.519 1.00 96.00 81 ARG A C 1
ATOM 646 O O . ARG A 1 81 ? -1.897 12.531 10.685 1.00 96.00 81 ARG A O 1
ATOM 653 N N . GLY A 1 82 ? -2.915 11.409 9.023 1.00 93.00 82 GLY A N 1
ATOM 654 C CA . GLY A 1 82 ? -4.006 10.868 9.832 1.00 93.00 82 GLY A CA 1
ATOM 655 C C . GLY A 1 82 ? -3.767 9.442 10.317 1.00 93.00 82 GLY A C 1
ATOM 656 O O . GLY A 1 82 ? -4.741 8.765 10.601 1.00 93.00 82 GLY A O 1
ATOM 657 N N . LEU A 1 83 ? -2.532 8.923 10.303 1.00 92.56 83 LEU A N 1
ATOM 658 C CA . LEU A 1 83 ? -2.269 7.547 10.753 1.00 92.56 83 LEU A CA 1
ATOM 659 C C . LEU A 1 83 ? -2.320 7.398 12.271 1.00 92.56 83 LEU A C 1
ATOM 661 O O . LEU A 1 83 ? -2.753 6.355 12.748 1.00 92.56 83 LEU A O 1
ATOM 665 N N . ASP A 1 84 ? -1.849 8.400 13.013 1.00 89.38 84 ASP A N 1
ATOM 666 C CA . ASP A 1 84 ? -1.745 8.313 14.474 1.00 89.38 84 ASP A CA 1
ATOM 667 C C . ASP A 1 84 ? -3.121 8.365 15.161 1.00 89.38 84 ASP A C 1
ATOM 669 O O . ASP A 1 84 ? -3.275 7.835 16.256 1.00 89.38 84 ASP A O 1
ATOM 673 N N . ASP A 1 85 ? -4.134 8.894 14.470 1.00 89.19 85 ASP A N 1
ATOM 674 C CA . ASP A 1 85 ? -5.518 8.984 14.951 1.00 89.19 85 ASP A CA 1
ATOM 675 C C . ASP A 1 85 ? -6.345 7.706 14.672 1.00 89.19 85 ASP A C 1
ATOM 677 O O . ASP A 1 85 ? -7.532 7.640 14.991 1.00 89.19 85 ASP A O 1
ATOM 681 N N . GLU A 1 86 ? -5.759 6.674 14.049 1.00 87.25 86 GLU A N 1
ATOM 682 C CA . GLU A 1 86 ? -6.483 5.450 13.679 1.00 87.25 86 GLU A CA 1
ATOM 683 C C . GLU A 1 86 ? -6.486 4.427 14.821 1.00 87.25 86 GLU A C 1
ATOM 685 O O . GLU A 1 86 ? -5.631 3.536 14.899 1.00 87.25 86 GLU A O 1
ATOM 690 N N . GLU A 1 87 ? -7.492 4.534 15.691 1.00 85.81 87 GLU A N 1
ATOM 691 C CA . GLU A 1 87 ? -7.712 3.647 16.847 1.00 85.81 87 GLU A CA 1
ATOM 692 C C . GLU A 1 87 ? -7.927 2.178 16.454 1.00 85.81 87 GLU A C 1
ATOM 694 O O . GLU A 1 87 ? -7.570 1.266 17.193 1.00 85.81 87 GLU A O 1
ATOM 699 N N . HIS A 1 88 ? -8.472 1.941 15.261 1.00 85.56 88 HIS A N 1
ATOM 700 C CA . HIS A 1 88 ? -8.794 0.608 14.753 1.00 85.56 88 HIS A CA 1
ATOM 701 C C . HIS A 1 88 ? -7.568 -0.181 14.249 1.00 85.56 88 HIS A C 1
ATOM 703 O O . HIS A 1 88 ? -7.701 -1.314 13.776 1.00 85.56 88 HIS A O 1
ATOM 709 N N . MET A 1 89 ? -6.380 0.431 14.277 1.00 88.81 89 MET A N 1
ATOM 710 C CA . MET A 1 89 ? -5.122 -0.182 13.863 1.00 88.81 89 MET A CA 1
ATOM 711 C C . MET A 1 89 ? -4.221 -0.425 15.073 1.00 88.81 89 MET A C 1
ATOM 713 O O . MET A 1 89 ? -4.066 0.418 15.952 1.00 88.81 89 MET A O 1
ATOM 717 N N . SER A 1 90 ? -3.543 -1.565 15.083 1.00 88.38 90 SER A N 1
ATOM 718 C CA . SER A 1 90 ? -2.423 -1.800 15.994 1.00 88.38 90 SER A CA 1
ATOM 719 C C . SER A 1 90 ? -1.191 -0.976 15.590 1.00 88.38 90 SER A C 1
ATOM 721 O O . SER A 1 90 ? -1.028 -0.585 14.430 1.00 88.38 90 SER A O 1
ATOM 723 N N . GLU A 1 91 ? -0.270 -0.759 16.531 1.00 90.00 91 GLU A N 1
ATOM 724 C CA . GLU A 1 91 ? 0.979 -0.039 16.254 1.00 90.00 91 GLU A CA 1
ATOM 725 C C . GLU A 1 91 ? 1.832 -0.681 15.138 1.00 90.00 91 GLU A C 1
ATOM 727 O O . GLU A 1 91 ? 2.298 0.045 14.254 1.00 90.00 91 GLU A O 1
ATOM 732 N N . PRO A 1 92 ? 1.984 -2.022 15.066 1.00 90.06 92 PRO A N 1
ATOM 733 C CA . PRO A 1 92 ? 2.653 -2.662 13.934 1.00 90.06 92 PRO A CA 1
ATOM 734 C C . PRO A 1 92 ? 1.988 -2.366 12.584 1.00 90.06 92 PRO A C 1
ATOM 736 O O . PRO A 1 92 ? 2.689 -2.112 11.606 1.00 90.06 92 PRO A O 1
ATOM 739 N N . GLN A 1 93 ? 0.650 -2.341 12.522 1.00 89.62 93 GLN A N 1
ATOM 740 C CA . GLN A 1 93 ? -0.077 -2.008 11.292 1.00 89.62 93 GLN A CA 1
ATOM 741 C C . GLN A 1 93 ? 0.144 -0.548 10.893 1.00 89.62 93 GLN A C 1
ATOM 743 O O . GLN A 1 93 ? 0.415 -0.273 9.724 1.00 89.62 93 GLN A O 1
ATOM 748 N N . ARG A 1 94 ? 0.080 0.394 11.846 1.00 93.19 94 ARG A N 1
ATOM 749 C CA . ARG A 1 94 ? 0.368 1.813 11.572 1.00 93.19 94 ARG A CA 1
ATOM 750 C C . ARG A 1 94 ? 1.787 1.996 11.046 1.00 93.19 94 ARG A C 1
ATOM 752 O O . ARG A 1 94 ? 1.988 2.702 10.055 1.00 93.19 94 ARG A O 1
ATOM 759 N N . ARG A 1 95 ? 2.764 1.319 11.655 1.00 93.88 95 ARG A N 1
ATOM 760 C CA . ARG A 1 95 ? 4.163 1.338 11.213 1.00 93.88 95 ARG A CA 1
ATOM 761 C C . ARG A 1 95 ? 4.335 0.757 9.810 1.00 93.88 95 ARG A C 1
ATOM 763 O O . ARG A 1 95 ? 5.062 1.353 9.016 1.00 93.88 95 ARG A O 1
ATOM 770 N N . ASP A 1 96 ? 3.679 -0.360 9.498 1.00 92.88 96 ASP A N 1
ATOM 771 C CA . ASP A 1 96 ? 3.728 -0.957 8.159 1.00 92.88 96 ASP A CA 1
ATOM 772 C C . ASP A 1 96 ? 3.129 -0.010 7.113 1.00 92.88 96 ASP A C 1
ATOM 774 O O . ASP A 1 96 ? 3.794 0.313 6.131 1.00 92.88 96 ASP A O 1
ATOM 778 N N . VAL A 1 97 ? 1.936 0.544 7.352 1.00 94.88 97 VAL A N 1
ATOM 779 C CA . VAL A 1 97 ? 1.318 1.503 6.419 1.00 94.88 97 VAL A CA 1
ATOM 780 C C . VAL A 1 97 ? 2.180 2.747 6.232 1.00 94.88 97 VAL A C 1
ATOM 782 O O . VAL A 1 97 ? 2.381 3.185 5.098 1.00 94.88 97 VAL A O 1
ATOM 785 N N . ARG A 1 98 ? 2.733 3.299 7.319 1.00 96.88 98 ARG A N 1
ATOM 786 C CA . ARG A 1 98 ? 3.675 4.422 7.254 1.00 96.88 98 ARG A CA 1
ATOM 787 C C . ARG A 1 98 ? 4.859 4.076 6.356 1.00 96.88 98 ARG A C 1
ATOM 789 O O . ARG A 1 98 ? 5.184 4.852 5.461 1.00 96.88 98 ARG A O 1
ATOM 796 N N . LEU A 1 99 ? 5.457 2.901 6.550 1.00 96.12 99 LEU A N 1
ATOM 797 C CA . LEU A 1 99 ? 6.577 2.429 5.743 1.00 96.12 99 LEU A CA 1
ATOM 798 C C . LEU A 1 99 ? 6.200 2.302 4.262 1.00 96.12 99 LEU A C 1
ATOM 800 O O . LEU A 1 99 ? 6.936 2.812 3.417 1.00 96.12 99 LEU A O 1
ATOM 804 N N . GLN A 1 100 ? 5.067 1.672 3.937 1.00 96.19 100 GLN A N 1
ATOM 805 C CA . GLN A 1 100 ? 4.647 1.494 2.543 1.00 96.19 100 GLN A CA 1
ATOM 806 C C . GLN A 1 100 ? 4.343 2.839 1.863 1.00 96.19 100 GLN A C 1
ATOM 808 O O . GLN A 1 100 ? 4.820 3.083 0.756 1.00 96.19 100 GLN A O 1
ATOM 813 N N . LEU A 1 101 ? 3.641 3.760 2.534 1.00 97.31 101 LEU A N 1
ATOM 814 C CA . LEU A 1 101 ? 3.367 5.102 2.002 1.00 97.31 101 LEU A CA 1
ATOM 815 C C . LEU A 1 101 ? 4.650 5.923 1.808 1.00 97.31 101 LEU A C 1
ATOM 817 O O . LEU A 1 101 ? 4.799 6.604 0.792 1.00 97.31 101 LEU A O 1
ATOM 821 N N . SER A 1 102 ? 5.603 5.847 2.743 1.00 97.62 102 SER A N 1
ATOM 822 C CA . SER A 1 102 ? 6.908 6.497 2.585 1.00 97.62 102 SER A CA 1
ATOM 823 C C . SER A 1 102 ? 7.693 5.917 1.409 1.00 97.62 102 SER A C 1
ATOM 825 O O . SER A 1 102 ? 8.264 6.679 0.631 1.00 97.62 102 SER A O 1
ATOM 827 N N . LYS A 1 103 ? 7.689 4.589 1.234 1.00 95.56 103 LYS A N 1
ATOM 828 C CA . LYS A 1 103 ? 8.324 3.937 0.081 1.00 95.56 103 LYS A CA 1
ATOM 829 C C . LYS A 1 103 ? 7.673 4.357 -1.234 1.00 95.56 103 LYS A C 1
ATOM 831 O O . LYS A 1 103 ? 8.402 4.725 -2.147 1.00 95.56 103 LYS A O 1
ATOM 836 N N . LEU A 1 104 ? 6.341 4.399 -1.312 1.00 95.50 104 LEU A N 1
ATOM 837 C CA . LEU A 1 104 ? 5.616 4.904 -2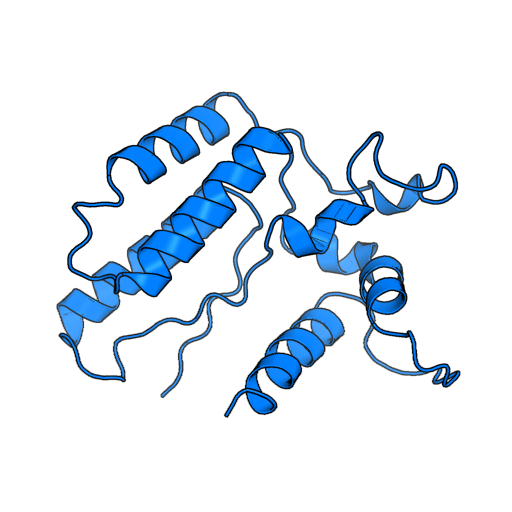.486 1.00 95.50 104 LEU A CA 1
ATOM 838 C C . LEU A 1 104 ? 6.068 6.318 -2.860 1.00 95.50 104 LEU A C 1
ATOM 840 O O . LEU A 1 104 ? 6.432 6.574 -4.006 1.00 95.50 104 LEU A O 1
ATOM 844 N N . LEU A 1 105 ? 6.106 7.229 -1.885 1.00 96.75 105 LEU A N 1
ATOM 845 C CA . LEU A 1 105 ? 6.513 8.616 -2.115 1.00 96.75 105 LEU A CA 1
ATOM 846 C C . LEU A 1 105 ? 7.973 8.739 -2.577 1.00 96.75 105 LEU A C 1
ATOM 848 O O . LEU A 1 105 ? 8.251 9.547 -3.466 1.00 96.75 105 LEU A O 1
ATOM 852 N N . LEU A 1 106 ? 8.879 7.940 -2.003 1.00 94.62 106 LEU A N 1
ATOM 853 C CA . LEU A 1 106 ? 10.302 7.919 -2.356 1.00 94.62 106 LEU A CA 1
ATOM 854 C C . LEU A 1 106 ? 10.556 7.298 -3.734 1.00 94.62 106 LEU A C 1
ATOM 856 O O . LEU A 1 106 ? 11.341 7.833 -4.512 1.00 94.62 106 LEU A O 1
ATOM 860 N N . CYS A 1 107 ? 9.900 6.179 -4.040 1.00 90.44 107 CYS A N 1
ATOM 861 C CA . CYS A 1 107 ? 10.020 5.493 -5.326 1.00 90.44 107 CYS A CA 1
ATOM 862 C C . CYS A 1 107 ? 9.318 6.265 -6.447 1.00 90.44 107 CYS A C 1
ATOM 864 O O . CYS A 1 107 ? 9.733 6.187 -7.601 1.00 90.44 107 CYS A O 1
ATOM 866 N N . GLY A 1 108 ? 8.259 7.010 -6.123 1.00 94.38 108 GLY A N 1
ATOM 867 C CA . GLY A 1 108 ? 7.528 7.845 -7.069 1.00 94.38 108 GLY A CA 1
ATOM 868 C C . GLY A 1 108 ? 6.724 7.072 -8.113 1.00 94.38 108 GLY A C 1
ATOM 869 O O . GLY A 1 108 ? 6.284 7.698 -9.073 1.00 94.38 108 GLY A O 1
ATOM 870 N N . HIS A 1 109 ? 6.539 5.762 -7.932 1.00 94.25 109 HIS A N 1
ATOM 871 C CA . HIS A 1 109 ? 5.834 4.870 -8.851 1.00 94.25 109 HIS A CA 1
ATOM 872 C C . HIS A 1 109 ? 4.863 3.961 -8.093 1.00 94.25 109 HIS A C 1
ATOM 874 O O . HIS A 1 109 ? 5.087 3.638 -6.920 1.00 94.25 109 HIS A O 1
ATOM 880 N N . LYS A 1 110 ? 3.823 3.531 -8.797 1.00 94.44 110 LYS A N 1
ATOM 881 C CA . LYS A 1 110 ? 2.820 2.565 -8.365 1.00 94.44 110 LYS A CA 1
ATOM 882 C C . LYS A 1 110 ? 2.746 1.380 -9.325 1.00 94.44 110 LYS A C 1
ATOM 884 O O . LYS A 1 110 ? 3.233 1.467 -10.455 1.00 94.44 110 LYS A O 1
ATOM 889 N N . ALA A 1 111 ? 2.112 0.316 -8.856 1.00 92.50 111 ALA A N 1
ATOM 890 C CA . ALA A 1 111 ? 1.780 -0.863 -9.641 1.00 92.50 111 ALA A CA 1
ATOM 891 C C . ALA A 1 111 ? 0.296 -1.190 -9.448 1.00 92.50 111 ALA A C 1
ATOM 893 O O . ALA A 1 111 ? -0.165 -1.224 -8.307 1.00 92.50 111 ALA A O 1
ATOM 894 N N . GLU A 1 112 ? -0.423 -1.426 -10.540 1.00 92.12 112 GLU A N 1
ATOM 895 C CA . GLU A 1 112 ? -1.782 -1.986 -10.500 1.00 92.12 112 GLU A CA 1
ATOM 896 C C . GLU A 1 112 ? -1.692 -3.513 -10.322 1.00 92.12 112 GLU A C 1
ATOM 898 O O . GLU A 1 112 ? -0.667 -4.103 -10.671 1.00 92.12 112 GLU A O 1
ATOM 903 N N . ILE A 1 113 ? -2.712 -4.184 -9.783 1.00 89.88 113 ILE A N 1
ATOM 904 C CA . ILE A 1 113 ? -2.701 -5.653 -9.623 1.00 89.88 113 ILE A CA 1
ATOM 905 C C . ILE A 1 113 ? -2.485 -6.363 -10.964 1.00 89.88 113 ILE A C 1
ATOM 907 O O . ILE A 1 113 ? -1.798 -7.385 -10.990 1.00 89.88 113 ILE A O 1
ATOM 911 N N . GLU A 1 114 ? -2.997 -5.816 -12.067 1.00 87.81 114 GLU A N 1
ATOM 912 C CA . GLU A 1 114 ? -2.800 -6.347 -13.421 1.00 87.81 114 GLU A CA 1
ATOM 913 C C . GLU A 1 114 ? -1.315 -6.422 -13.807 1.00 87.81 114 GLU A C 1
ATOM 915 O O . GLU A 1 114 ? -0.935 -7.276 -14.602 1.00 87.81 114 GLU A O 1
ATOM 920 N N . TRP A 1 115 ? -0.441 -5.619 -13.182 1.00 86.25 115 TRP A N 1
ATOM 921 C CA . TRP A 1 115 ? 1.013 -5.736 -13.355 1.00 86.25 115 TRP A CA 1
ATOM 922 C C . TRP A 1 115 ? 1.523 -7.143 -13.023 1.00 86.25 115 TRP A C 1
ATOM 924 O O . TRP A 1 115 ? 2.492 -7.608 -13.618 1.00 86.25 115 TRP A O 1
ATOM 934 N N . LEU A 1 116 ? 0.865 -7.850 -12.098 1.00 84.19 116 LEU A N 1
ATOM 935 C CA . LEU A 1 116 ? 1.234 -9.218 -11.754 1.00 84.19 116 LEU A CA 1
ATOM 936 C C . LEU A 1 116 ? 1.053 -10.187 -12.922 1.00 84.19 116 LEU A C 1
ATOM 938 O O . LEU A 1 116 ? 1.743 -11.194 -12.935 1.00 84.19 116 LEU A O 1
ATOM 942 N N . GLU A 1 117 ? 0.179 -9.926 -13.892 1.00 78.75 117 GLU A N 1
ATOM 943 C CA . GLU A 1 117 ? 0.034 -10.799 -15.066 1.00 78.75 117 GLU A CA 1
ATOM 944 C C . GLU A 1 117 ? 1.288 -10.755 -15.952 1.00 78.75 117 GLU A C 1
ATOM 946 O O . GLU A 1 117 ? 1.739 -11.791 -16.441 1.00 78.75 117 GLU A O 1
ATOM 951 N N . ASP A 1 118 ? 1.914 -9.581 -16.048 1.00 71.00 118 ASP A N 1
ATOM 952 C CA . ASP A 1 118 ? 3.102 -9.338 -16.871 1.00 71.00 118 ASP A CA 1
ATOM 953 C C . ASP A 1 118 ? 4.426 -9.588 -16.117 1.00 71.00 118 ASP A C 1
ATOM 955 O O . ASP A 1 118 ? 5.465 -9.850 -16.727 1.00 71.00 118 ASP A O 1
ATOM 959 N N . ALA A 1 119 ? 4.416 -9.527 -14.780 1.00 65.38 119 ALA A N 1
ATOM 960 C CA . ALA A 1 119 ? 5.618 -9.548 -13.938 1.00 65.38 119 ALA A CA 1
ATOM 961 C C . ALA A 1 119 ? 6.113 -10.941 -13.511 1.00 65.38 119 ALA A C 1
ATOM 963 O O . ALA A 1 119 ? 7.082 -11.031 -12.750 1.00 65.38 119 ALA A O 1
ATOM 964 N N . GLY A 1 120 ? 5.472 -12.023 -13.971 1.00 57.28 120 GLY A N 1
ATOM 965 C CA . GLY A 1 120 ? 5.778 -13.411 -13.584 1.00 57.28 120 GLY A CA 1
ATOM 966 C C . GLY A 1 120 ? 7.279 -13.749 -13.473 1.00 57.28 120 GLY A C 1
ATOM 967 O O . GLY A 1 120 ? 7.690 -14.235 -12.419 1.00 57.28 120 GLY A O 1
ATOM 968 N N . PRO A 1 121 ? 8.128 -13.395 -14.459 1.00 53.31 1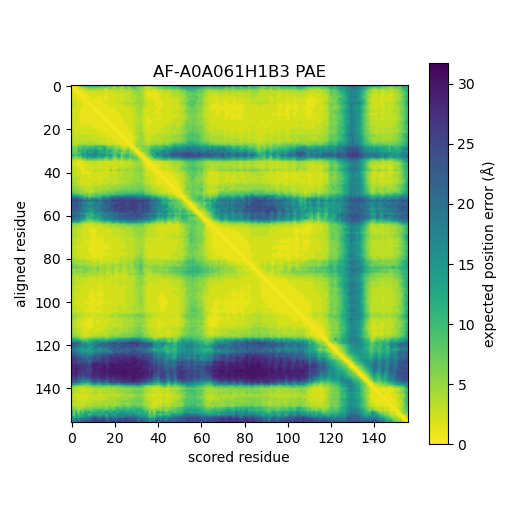21 PRO A N 1
ATOM 969 C CA . PRO A 1 121 ? 9.567 -13.686 -14.417 1.00 53.31 121 PRO A CA 1
ATOM 970 C C . PRO A 1 121 ? 10.371 -12.914 -13.351 1.00 53.31 121 PRO A C 1
ATOM 972 O O . PRO A 1 121 ? 11.456 -13.345 -12.960 1.00 53.31 121 PRO A O 1
ATOM 975 N N . VAL A 1 122 ? 9.886 -11.760 -12.878 1.00 53.94 122 VAL A N 1
ATOM 976 C CA . VAL A 1 122 ? 10.620 -10.866 -11.953 1.00 53.94 122 VAL A CA 1
ATOM 977 C C . VAL A 1 122 ? 10.523 -11.350 -10.512 1.00 53.94 122 VAL A C 1
ATOM 979 O O . VAL A 1 122 ? 11.489 -11.282 -9.751 1.00 53.94 122 VAL A O 1
ATOM 982 N N . LEU A 1 123 ? 9.346 -11.849 -10.139 1.00 55.16 123 LEU A N 1
ATOM 983 C CA . LEU A 1 123 ? 9.069 -12.335 -8.790 1.00 55.16 123 LEU A CA 1
ATOM 984 C C . LEU A 1 123 ? 9.722 -13.700 -8.523 1.00 55.16 123 LEU A C 1
ATOM 986 O O . LEU A 1 123 ? 10.081 -13.976 -7.378 1.00 55.16 123 LEU A O 1
ATOM 990 N N . GLU A 1 124 ? 9.930 -14.507 -9.567 1.00 53.28 124 GLU A N 1
ATOM 991 C CA . GLU A 1 124 ? 10.648 -15.791 -9.512 1.00 53.28 124 GLU A CA 1
ATOM 992 C C . GLU A 1 124 ? 12.163 -15.581 -9.295 1.00 53.28 124 GLU A C 1
ATOM 994 O O . GLU A 1 124 ? 12.755 -16.189 -8.407 1.00 53.28 124 GLU A O 1
ATOM 999 N N . ARG A 1 125 ? 12.787 -14.606 -9.976 1.00 49.72 125 ARG A N 1
ATOM 1000 C CA . ARG A 1 125 ? 14.237 -14.311 -9.857 1.00 49.72 125 ARG A CA 1
ATOM 1001 C C . ARG A 1 125 ? 14.694 -13.743 -8.507 1.00 49.72 125 ARG A C 1
ATOM 1003 O O . ARG A 1 125 ? 15.892 -13.645 -8.263 1.00 49.72 125 ARG A O 1
ATOM 1010 N N . HIS A 1 126 ? 13.783 -13.303 -7.644 1.00 46.69 126 HIS A N 1
ATOM 1011 C CA . HIS A 1 126 ? 14.098 -12.898 -6.262 1.00 46.69 126 HIS A CA 1
ATOM 1012 C C . HIS A 1 126 ? 13.721 -13.979 -5.230 1.00 46.69 126 HIS A C 1
ATOM 1014 O O . HIS A 1 126 ? 13.809 -13.727 -4.025 1.00 46.69 126 HIS A O 1
ATOM 1020 N N . GLY A 1 127 ? 13.270 -15.154 -5.687 1.00 43.19 127 GLY A N 1
ATOM 1021 C CA . GLY A 1 127 ? 12.939 -16.315 -4.860 1.00 43.19 127 GLY A CA 1
ATOM 1022 C C . GLY A 1 127 ? 14.054 -17.358 -4.747 1.00 43.19 127 GLY A C 1
ATOM 1023 O O . GLY A 1 127 ? 14.135 -18.010 -3.709 1.00 43.19 127 GLY A O 1
ATOM 1024 N N . ASP A 1 128 ? 14.935 -17.462 -5.745 1.00 41.44 128 ASP A N 1
ATOM 1025 C CA . ASP A 1 128 ? 15.852 -18.599 -5.871 1.00 41.44 128 ASP A CA 1
ATOM 1026 C C . ASP A 1 128 ? 17.322 -18.211 -5.655 1.00 41.44 128 ASP A C 1
ATOM 1028 O O . ASP A 1 128 ? 18.054 -17.904 -6.591 1.00 41.44 128 ASP A O 1
ATOM 1032 N N . ASP A 1 129 ? 17.767 -18.293 -4.397 1.00 43.56 129 ASP A N 1
ATOM 1033 C CA . ASP A 1 129 ? 19.173 -18.600 -4.055 1.00 43.56 129 ASP A CA 1
ATOM 1034 C C . ASP A 1 129 ? 19.360 -20.121 -3.817 1.00 43.56 129 ASP A C 1
ATOM 1036 O O . ASP A 1 129 ? 20.400 -20.601 -3.364 1.00 43.56 129 ASP A O 1
ATOM 1040 N N . HIS A 1 130 ? 18.334 -20.911 -4.149 1.00 40.41 130 HIS A N 1
ATOM 1041 C CA . HIS A 1 130 ? 18.375 -22.365 -4.193 1.00 40.41 130 HIS A CA 1
ATOM 1042 C C . HIS A 1 130 ? 17.912 -22.809 -5.575 1.00 40.41 130 HIS A C 1
ATOM 1044 O O . HIS A 1 130 ? 16.724 -22.834 -5.867 1.00 40.41 130 HIS A O 1
ATOM 1050 N N . GLY A 1 131 ? 18.880 -23.102 -6.441 1.00 40.16 131 GLY A N 1
ATOM 1051 C CA . GLY A 1 131 ? 18.609 -23.590 -7.781 1.00 40.16 131 GLY A CA 1
ATOM 1052 C C . GLY A 1 131 ? 17.875 -24.925 -7.750 1.00 40.16 131 GLY A C 1
ATOM 1053 O O . GLY A 1 131 ? 18.467 -25.940 -7.398 1.00 40.16 131 GLY A O 1
ATOM 1054 N N . GLU A 1 132 ? 16.625 -24.923 -8.194 1.00 38.41 132 GLU A N 1
ATOM 1055 C CA . GLU A 1 132 ? 15.996 -26.081 -8.815 1.00 38.41 132 GLU A CA 1
ATOM 1056 C C . GLU A 1 132 ? 15.232 -25.609 -10.056 1.00 38.41 132 GLU A C 1
ATOM 1058 O O . GLU A 1 132 ? 14.304 -24.807 -9.985 1.00 38.41 132 GLU A O 1
ATOM 1063 N N . GLU A 1 133 ? 15.658 -26.105 -11.219 1.00 44.47 133 GLU A N 1
ATOM 1064 C CA . GLU A 1 133 ? 14.959 -25.957 -12.493 1.00 44.47 133 GLU A CA 1
ATOM 1065 C C . GLU A 1 133 ? 13.614 -26.703 -12.423 1.00 44.47 133 GLU A C 1
ATOM 1067 O O . GLU A 1 133 ? 13.505 -27.878 -12.769 1.00 44.47 133 GLU A O 1
ATOM 1072 N N . GLY A 1 134 ? 12.578 -26.020 -11.938 1.00 36.47 134 GLY A N 1
ATOM 1073 C CA . GLY A 1 134 ? 11.203 -26.506 -11.891 1.00 36.47 134 GLY A CA 1
ATOM 1074 C C . GLY A 1 134 ? 10.319 -25.764 -12.886 1.00 36.47 134 GLY A C 1
ATOM 1075 O O . GLY A 1 134 ? 9.630 -24.815 -12.527 1.00 36.47 134 GLY A O 1
ATOM 1076 N N . GLY A 1 135 ? 10.308 -26.196 -14.146 1.00 40.25 135 GLY A N 1
ATOM 1077 C CA . GLY A 1 135 ? 9.283 -25.764 -15.092 1.00 40.25 135 GLY A CA 1
ATOM 1078 C C . GLY A 1 135 ? 7.904 -26.281 -14.667 1.00 40.25 135 GLY A C 1
ATOM 1079 O O . GLY A 1 135 ? 7.690 -27.490 -14.644 1.00 40.25 135 GLY A O 1
ATOM 1080 N N . GLY A 1 136 ? 6.962 -25.377 -14.377 1.00 41.22 136 GLY A N 1
ATOM 1081 C CA . GLY A 1 136 ? 5.537 -25.713 -14.288 1.00 41.22 136 GLY A CA 1
ATOM 1082 C C . GLY A 1 136 ? 4.745 -24.975 -13.206 1.00 41.22 136 GLY A C 1
ATOM 1083 O O . GLY A 1 136 ? 4.880 -25.251 -12.022 1.00 41.22 136 GLY A O 1
ATOM 1084 N N . GLU A 1 137 ? 3.816 -24.131 -13.663 1.00 47.47 137 GLU A N 1
ATOM 1085 C CA . GLU A 1 137 ? 2.588 -23.721 -12.961 1.00 47.47 137 GLU A CA 1
ATOM 1086 C C . GLU A 1 137 ? 2.726 -22.760 -11.769 1.00 47.47 137 GLU A C 1
ATOM 1088 O O . GLU A 1 137 ? 2.494 -23.095 -10.600 1.00 47.47 137 GLU A O 1
ATOM 1093 N N . GLY A 1 138 ? 2.951 -21.486 -12.100 1.00 50.53 138 GLY A N 1
ATOM 1094 C CA . GLY A 1 138 ? 2.611 -20.411 -11.175 1.00 50.53 138 GLY A CA 1
ATOM 1095 C C . GLY A 1 138 ? 2.943 -18.982 -11.576 1.00 50.53 138 GLY A C 1
ATOM 1096 O O . GLY A 1 138 ? 2.783 -18.132 -10.721 1.00 50.53 138 GLY A O 1
ATOM 1097 N N . GLY A 1 139 ? 3.371 -18.666 -12.799 1.00 65.81 139 GLY A N 1
ATOM 1098 C CA . GLY A 1 139 ? 3.676 -17.277 -13.164 1.00 65.81 139 GLY A CA 1
ATOM 1099 C C . GLY A 1 139 ? 2.531 -16.294 -12.858 1.00 65.81 139 GLY A C 1
ATOM 1100 O O . GLY A 1 139 ? 1.346 -16.613 -12.976 1.00 65.81 139 GLY A O 1
ATOM 1101 N N . GLY A 1 140 ? 2.900 -15.090 -12.435 1.00 7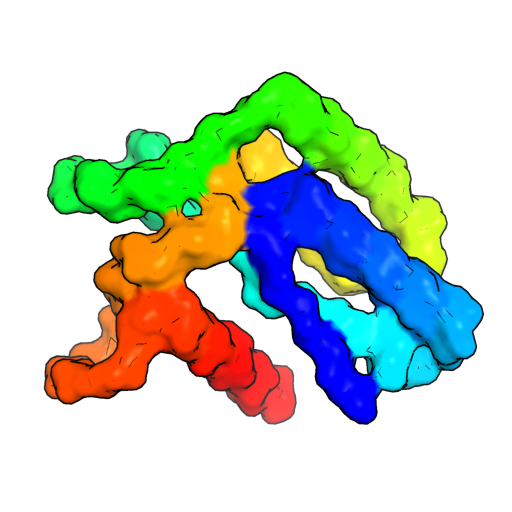7.25 140 GLY A N 1
ATOM 1102 C CA . GLY A 1 140 ? 2.000 -13.956 -12.252 1.00 77.25 140 GLY A CA 1
ATOM 1103 C C . GLY A 1 140 ? 1.152 -13.963 -10.976 1.00 77.25 140 GLY A C 1
ATOM 1104 O O . GLY A 1 140 ? 1.656 -14.291 -9.900 1.00 77.25 140 GLY A O 1
ATOM 1105 N N . LEU A 1 141 ? -0.126 -13.560 -11.049 1.00 8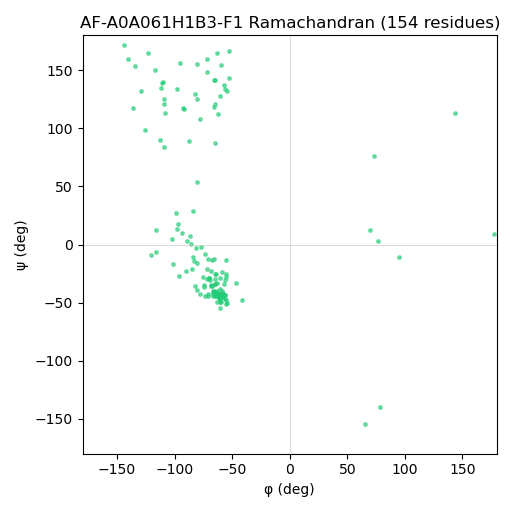2.50 141 LEU A N 1
ATOM 1106 C CA . LEU A 1 141 ? -0.966 -13.347 -9.856 1.00 82.50 141 LEU A CA 1
ATOM 1107 C C . LEU A 1 141 ? -1.062 -14.596 -8.961 1.00 82.50 141 LEU A C 1
ATOM 1109 O O . LEU A 1 141 ? -0.947 -14.497 -7.740 1.00 82.50 141 LEU A O 1
ATOM 1113 N N . VAL A 1 142 ? -1.242 -15.783 -9.545 1.00 84.12 142 VAL A N 1
ATOM 1114 C CA . VAL A 1 142 ? -1.391 -17.028 -8.770 1.00 84.12 142 VAL A CA 1
ATOM 1115 C C . VAL A 1 142 ? -0.108 -17.364 -8.002 1.00 84.12 142 VAL A C 1
ATOM 1117 O O . VAL A 1 142 ? -0.180 -17.693 -6.814 1.00 84.12 142 VAL A O 1
ATOM 1120 N N . GLY A 1 143 ? 1.063 -17.243 -8.631 1.00 80.50 143 GLY A N 1
ATOM 1121 C CA . GLY A 1 143 ? 2.353 -17.455 -7.967 1.00 80.50 143 GLY A CA 1
ATOM 1122 C C . GLY A 1 143 ? 2.640 -16.414 -6.914 1.00 80.50 143 GLY A C 1
ATOM 1123 O O . GLY A 1 143 ? 3.065 -16.776 -5.817 1.00 80.50 143 GLY A O 1
ATOM 1124 N N . TYR A 1 144 ? 2.325 -15.147 -7.195 1.00 83.56 144 TYR A N 1
ATOM 1125 C CA . TYR A 1 144 ? 2.426 -14.077 -6.209 1.00 83.56 144 TYR A CA 1
ATOM 1126 C C . TYR A 1 144 ? 1.621 -14.419 -4.952 1.00 83.56 144 TYR A C 1
ATOM 1128 O O . TYR A 1 144 ? 2.166 -14.421 -3.845 1.00 83.56 144 TYR A O 1
ATOM 1136 N N . LEU A 1 145 ? 0.348 -14.796 -5.111 1.00 85.69 145 LEU A N 1
ATOM 1137 C CA . LEU A 1 145 ? -0.516 -15.169 -3.991 1.00 85.69 145 LEU A CA 1
ATOM 1138 C C . LEU A 1 145 ? 0.025 -16.394 -3.245 1.00 85.69 145 LEU A C 1
ATOM 1140 O O . LEU A 1 145 ? 0.100 -16.372 -2.014 1.00 85.69 145 LEU A O 1
ATOM 1144 N N . ARG A 1 146 ? 0.465 -17.436 -3.964 1.00 83.25 146 ARG A N 1
ATOM 1145 C CA . ARG A 1 146 ? 1.045 -18.645 -3.358 1.00 83.25 146 ARG A CA 1
ATOM 1146 C C . ARG A 1 146 ? 2.294 -18.302 -2.541 1.00 83.25 146 ARG A C 1
ATOM 1148 O O . ARG A 1 146 ? 2.360 -18.668 -1.367 1.00 83.25 146 ARG A O 1
ATOM 1155 N N . ALA A 1 147 ? 3.237 -17.548 -3.103 1.00 79.62 147 ALA A N 1
ATOM 1156 C CA . ALA A 1 147 ? 4.452 -17.118 -2.414 1.00 79.62 147 ALA A CA 1
ATOM 1157 C C . ALA A 1 147 ? 4.132 -16.270 -1.172 1.00 79.62 147 ALA A C 1
ATOM 1159 O O . ALA A 1 147 ? 4.695 -16.488 -0.094 1.00 79.62 147 ALA A O 1
ATOM 1160 N N . ARG A 1 148 ? 3.182 -15.335 -1.288 1.00 83.38 148 ARG A N 1
ATOM 1161 C CA . ARG A 1 148 ? 2.785 -14.441 -0.194 1.00 83.38 148 ARG A CA 1
ATOM 1162 C C . ARG A 1 148 ? 2.076 -15.180 0.940 1.00 83.38 148 ARG A C 1
ATOM 1164 O O . ARG A 1 148 ? 2.287 -14.845 2.104 1.00 83.38 148 ARG A O 1
ATOM 1171 N N . MET A 1 149 ? 1.280 -16.197 0.618 1.00 82.25 149 MET A N 1
ATOM 1172 C CA . MET A 1 149 ? 0.629 -17.058 1.607 1.00 82.25 149 MET A CA 1
ATOM 1173 C C . MET A 1 149 ? 1.611 -18.040 2.266 1.00 82.25 149 MET A C 1
ATOM 1175 O O . MET A 1 149 ? 1.467 -18.315 3.456 1.00 82.25 149 MET A O 1
ATOM 1179 N N . MET A 1 150 ? 2.616 -18.541 1.535 1.00 77.25 150 MET A N 1
ATOM 1180 C CA . MET A 1 150 ? 3.618 -19.478 2.065 1.00 77.25 150 MET A CA 1
ATOM 1181 C C . MET A 1 150 ? 4.625 -18.812 3.006 1.00 77.25 150 MET A C 1
ATOM 1183 O O . MET A 1 150 ? 4.855 -19.341 4.091 1.00 77.25 150 MET A O 1
ATOM 1187 N N . ARG A 1 151 ? 5.155 -17.624 2.667 1.00 71.06 151 ARG A N 1
ATOM 1188 C CA . ARG A 1 151 ? 6.069 -16.872 3.559 1.00 71.06 151 ARG A CA 1
ATOM 1189 C C . ARG A 1 151 ? 5.458 -16.619 4.942 1.00 71.06 151 ARG A C 1
ATOM 1191 O O . ARG A 1 151 ? 6.168 -16.583 5.930 1.00 71.06 151 ARG A O 1
ATOM 1198 N N . ARG A 1 152 ? 4.128 -16.534 5.024 1.00 65.94 152 ARG A N 1
ATOM 1199 C CA . ARG A 1 152 ? 3.388 -16.333 6.280 1.00 65.94 152 ARG A CA 1
ATOM 1200 C C . ARG A 1 152 ? 3.180 -17.593 7.117 1.00 65.94 152 ARG A C 1
ATOM 1202 O O . ARG A 1 152 ? 2.792 -17.472 8.272 1.00 65.94 152 ARG A O 1
ATO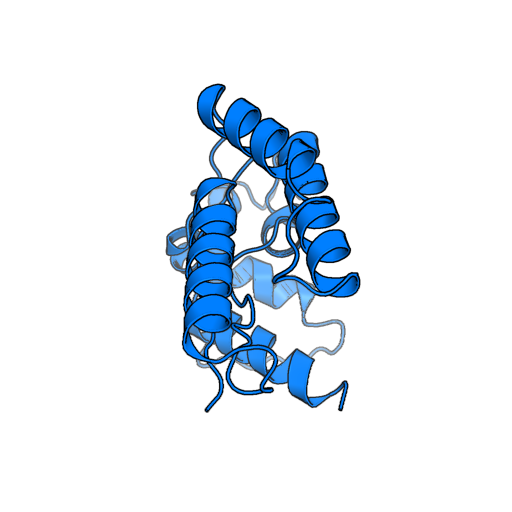M 1209 N N . ARG A 1 153 ? 3.373 -18.788 6.550 1.00 61.19 153 ARG A N 1
ATOM 1210 C CA . ARG A 1 153 ? 3.285 -20.054 7.299 1.00 61.19 153 ARG A CA 1
ATOM 1211 C C . ARG A 1 153 ? 4.598 -20.420 7.993 1.00 61.19 153 ARG A C 1
ATOM 1213 O O . ARG A 1 153 ? 4.552 -21.208 8.924 1.00 61.19 153 ARG A O 1
ATOM 1220 N N . GLY A 1 154 ? 5.728 -19.870 7.541 1.00 51.34 154 GLY A N 1
ATOM 1221 C CA . GLY A 1 154 ? 7.051 -20.115 8.129 1.00 51.34 154 GLY A CA 1
ATOM 1222 C C . GLY A 1 154 ? 7.391 -19.249 9.348 1.00 51.34 154 GLY A C 1
ATOM 1223 O O . GLY A 1 154 ? 8.330 -19.578 10.060 1.00 51.34 154 GLY A O 1
ATOM 1224 N N . ASP A 1 155 ? 6.623 -18.184 9.603 1.00 45.72 155 ASP A N 1
ATOM 1225 C CA . ASP A 1 155 ? 6.825 -17.243 10.720 1.00 45.72 155 ASP A CA 1
ATOM 1226 C C . ASP A 1 155 ? 5.923 -17.544 11.945 1.00 45.72 155 ASP A C 1
ATOM 1228 O O . ASP A 1 155 ? 5.757 -16.684 12.814 1.00 45.72 155 ASP A O 1
ATOM 1232 N N . ALA A 1 156 ? 5.292 -18.728 11.997 1.00 38.12 156 ALA A N 1
ATOM 1233 C CA . ALA A 1 156 ? 4.337 -19.146 13.035 1.00 38.12 156 ALA A CA 1
ATOM 1234 C C . ALA A 1 156 ? 4.870 -20.286 13.913 1.00 38.12 156 ALA A C 1
ATOM 1236 O O . ALA A 1 156 ? 5.489 -21.219 13.354 1.00 38.12 156 ALA A O 1
#